Protein AF-A0A7S0F8I4-F1 (afdb_monomer_lite)

Foldseek 3Di:
DDDDDPPPPPDPVVVVVVVVVVLVVVLVVVCVVVLVVLLVVQCVLQVDNVLSVQLVVQLVVVLVVVVVVVVVCCVVPVPDPPPDRSSVVSVVSSVVSSVVSSVVSVVVVVVVVVPVD

Radius of gyration: 20.99 Å; chains: 1; bounding box: 69×37×50 Å

Secondary structure (DSSP, 8-state):
----------SHHHHHHHHHHHHHHHHHHHHHHHHHHHHHHHHHHH--HHHHHHHHHHHHHHHHHHHHHHHHHHHH-TT------HHHHHHHHHHHHHHHHHHHHHHHHHHHHHH--

InterPro domains:
  IPR004869 Membrane transport protein MMPL domain [PF03176] (4-116)

Structure (mmCIF, N/CA/C/O backbone):
data_AF-A0A7S0F8I4-F1
#
_entry.id   AF-A0A7S0F8I4-F1
#
loop_
_atom_site.group_PDB
_atom_site.id
_atom_site.type_symbol
_atom_site.label_atom_id
_atom_site.label_alt_id
_atom_site.label_comp_id
_atom_site.label_asym_id
_atom_site.label_entity_id
_atom_site.label_seq_id
_atom_site.pdbx_PDB_ins_code
_atom_site.Cartn_x
_atom_site.Cartn_y
_atom_site.Cartn_z
_atom_site.occupancy
_atom_site.B_iso_or_equiv
_atom_site.auth_seq_id
_atom_site.auth_comp_id
_atom_site.auth_asym_id
_atom_site.auth_atom_id
_atom_site.pdbx_PDB_model_num
ATOM 1 N N . SER A 1 1 ? 41.426 -27.739 -18.771 1.00 42.38 1 SER A N 1
ATOM 2 C CA . SER A 1 1 ? 40.579 -27.182 -17.701 1.00 42.38 1 SER A CA 1
ATOM 3 C C . SER A 1 1 ? 40.292 -25.728 -18.043 1.00 42.38 1 SER A C 1
ATOM 5 O O . SER A 1 1 ? 41.113 -24.869 -17.753 1.00 42.38 1 SER A O 1
ATOM 7 N N . ALA A 1 2 ? 39.232 -25.468 -18.812 1.00 44.50 2 ALA A N 1
ATOM 8 C CA . ALA A 1 2 ? 38.856 -24.119 -19.237 1.00 44.50 2 ALA A CA 1
ATOM 9 C C . ALA A 1 2 ? 37.831 -23.580 -18.232 1.00 44.50 2 ALA A C 1
ATOM 11 O O . ALA A 1 2 ? 36.770 -24.176 -18.063 1.00 44.50 2 ALA A O 1
ATOM 12 N N . GLY A 1 3 ? 38.198 -22.524 -17.502 1.00 47.69 3 GLY A N 1
ATOM 13 C CA . GLY A 1 3 ? 37.337 -21.894 -16.500 1.00 47.69 3 GLY A CA 1
ATOM 14 C C . GLY A 1 3 ? 36.076 -21.279 -17.120 1.00 47.69 3 GLY A C 1
ATOM 15 O O . GLY A 1 3 ? 36.042 -21.034 -18.328 1.00 47.69 3 GLY A O 1
ATOM 16 N N . PRO A 1 4 ? 35.030 -21.026 -16.317 1.00 52.75 4 PRO A N 1
ATOM 17 C CA . PRO A 1 4 ? 33.769 -20.514 -16.827 1.00 52.75 4 PRO A CA 1
ATOM 18 C C . PRO A 1 4 ? 33.977 -19.097 -17.375 1.00 52.75 4 PRO A C 1
ATOM 20 O O . PRO A 1 4 ? 34.397 -18.187 -16.658 1.00 52.75 4 PRO A O 1
ATOM 23 N N . LEU A 1 5 ? 33.694 -18.929 -18.667 1.00 48.50 5 LEU A N 1
ATOM 24 C CA . LEU A 1 5 ? 33.672 -17.648 -19.367 1.00 48.50 5 LEU A CA 1
ATOM 25 C C . LEU A 1 5 ? 32.686 -16.702 -18.665 1.00 48.50 5 LEU A C 1
ATOM 27 O O . LEU A 1 5 ? 31.470 -16.838 -18.787 1.00 48.50 5 LEU A O 1
ATOM 31 N N . ARG A 1 6 ? 33.221 -15.729 -17.921 1.00 49.31 6 ARG A N 1
ATOM 32 C CA . ARG A 1 6 ? 32.468 -14.583 -17.400 1.00 49.31 6 ARG A CA 1
ATOM 33 C C . ARG A 1 6 ? 32.174 -13.630 -18.556 1.00 49.31 6 ARG A C 1
ATOM 35 O O . ARG A 1 6 ? 32.940 -12.709 -18.822 1.00 49.31 6 ARG A O 1
ATOM 42 N N . VAL A 1 7 ? 31.075 -13.874 -19.261 1.00 52.19 7 VAL A N 1
ATOM 43 C CA . VAL A 1 7 ? 30.544 -12.937 -20.254 1.00 52.19 7 VAL A CA 1
ATOM 44 C C . VAL A 1 7 ? 29.935 -11.761 -19.492 1.00 52.19 7 VAL A C 1
ATOM 46 O O . VAL A 1 7 ? 28.838 -11.853 -18.950 1.00 52.19 7 VAL A O 1
ATOM 49 N N . SER A 1 8 ? 30.687 -10.665 -19.396 1.00 53.34 8 SER A N 1
ATOM 50 C CA . SER A 1 8 ? 30.173 -9.390 -18.898 1.00 53.34 8 SER A CA 1
ATOM 51 C C . SER A 1 8 ? 29.256 -8.797 -19.968 1.00 53.34 8 SER A C 1
ATOM 53 O O . SER A 1 8 ? 29.725 -8.228 -20.953 1.00 53.34 8 SER A O 1
ATOM 55 N N . LEU A 1 9 ? 27.944 -8.979 -19.812 1.00 56.62 9 LEU A N 1
ATOM 56 C CA . LEU A 1 9 ? 26.938 -8.260 -20.591 1.00 56.62 9 LEU A CA 1
ATOM 57 C C . LEU A 1 9 ? 26.983 -6.791 -20.148 1.00 56.62 9 LEU A C 1
ATOM 59 O O . LEU A 1 9 ? 26.440 -6.437 -19.106 1.00 56.62 9 LEU A O 1
ATOM 63 N N . GLY A 1 10 ? 27.683 -5.948 -20.909 1.00 59.62 10 GLY A N 1
ATOM 64 C CA . GLY A 1 10 ? 27.835 -4.504 -20.674 1.00 59.62 10 GLY A CA 1
ATOM 65 C C . GLY A 1 10 ? 27.044 -3.640 -21.661 1.00 59.62 10 GLY A C 1
ATOM 66 O O . GLY A 1 10 ? 27.535 -2.597 -22.081 1.00 59.62 10 GLY A O 1
ATOM 67 N N . GLY A 1 11 ? 25.873 -4.104 -22.106 1.00 68.38 11 GLY A N 1
ATOM 68 C CA . GLY A 1 11 ? 24.999 -3.361 -23.014 1.00 68.38 11 GLY A CA 1
ATOM 69 C C . GLY A 1 11 ? 24.028 -2.433 -22.264 1.00 68.38 11 GLY A C 1
ATOM 70 O O . GLY A 1 11 ? 23.764 -2.649 -21.083 1.00 68.38 11 GLY A O 1
ATOM 71 N N . PRO A 1 12 ? 23.431 -1.430 -22.933 1.00 64.69 12 PRO A N 1
ATOM 72 C CA . PRO A 1 12 ? 22.421 -0.554 -22.326 1.00 64.69 12 PRO A CA 1
ATOM 73 C C . PRO A 1 12 ? 21.263 -1.331 -21.682 1.00 64.69 12 PRO A C 1
ATOM 75 O O . PRO A 1 12 ? 20.772 -0.954 -20.623 1.00 64.69 12 PRO A O 1
ATOM 78 N N . GLU A 1 13 ? 20.878 -2.460 -22.281 1.00 67.75 13 GLU A N 1
ATOM 79 C CA . GLU A 1 13 ? 19.821 -3.330 -21.761 1.00 67.75 13 GLU A CA 1
ATOM 80 C C . GLU A 1 13 ? 20.232 -4.111 -20.505 1.00 67.75 13 GLU A C 1
ATOM 82 O O . GLU A 1 13 ? 19.409 -4.310 -19.616 1.00 67.75 13 GLU A O 1
ATOM 87 N N . SER A 1 14 ? 21.501 -4.517 -20.376 1.00 68.25 14 SER A N 1
ATOM 88 C CA . SER A 1 14 ? 21.971 -5.212 -19.171 1.00 68.25 14 SER A CA 1
ATOM 89 C C . SER A 1 14 ? 22.184 -4.258 -18.000 1.00 68.25 14 SER A C 1
ATOM 91 O O . SER A 1 14 ? 21.977 -4.649 -16.853 1.00 68.25 14 SER A O 1
ATOM 93 N N . VAL A 1 15 ? 22.530 -2.997 -18.278 1.00 71.00 15 VAL A N 1
ATOM 94 C CA . VAL A 1 15 ? 22.547 -1.928 -17.272 1.00 71.00 15 VAL A CA 1
ATOM 95 C C . VAL A 1 15 ? 21.123 -1.603 -16.818 1.00 71.00 15 VAL A C 1
ATOM 97 O O . VAL A 1 15 ? 20.884 -1.545 -15.618 1.00 71.00 15 VAL A O 1
ATOM 100 N N . ALA A 1 16 ? 20.165 -1.476 -17.744 1.00 70.06 16 ALA A N 1
ATOM 101 C CA . ALA A 1 16 ? 18.761 -1.244 -17.401 1.00 70.06 16 ALA A CA 1
ATOM 102 C C . ALA A 1 16 ? 18.167 -2.393 -16.566 1.00 70.06 16 ALA A C 1
ATOM 104 O O . ALA A 1 16 ? 17.538 -2.140 -15.542 1.00 70.06 16 ALA A O 1
ATOM 105 N N . GLY A 1 17 ? 18.427 -3.650 -16.946 1.00 70.56 17 GLY A N 1
ATOM 106 C CA . GLY A 1 17 ? 18.006 -4.818 -16.167 1.00 70.56 17 GLY A CA 1
ATOM 107 C C . GLY A 1 17 ? 18.623 -4.847 -14.765 1.00 70.56 17 GLY A C 1
ATOM 108 O O . GLY A 1 17 ? 17.910 -5.031 -13.782 1.00 70.56 17 GLY A O 1
ATOM 109 N N . ALA A 1 18 ? 19.927 -4.574 -14.650 1.00 74.44 18 ALA A N 1
ATOM 110 C CA . ALA A 1 18 ? 20.603 -4.499 -13.354 1.00 74.44 18 ALA A CA 1
ATOM 111 C C . ALA A 1 18 ? 20.076 -3.354 -12.467 1.00 74.44 18 ALA A C 1
ATOM 113 O O . ALA A 1 18 ? 20.002 -3.512 -11.248 1.00 74.44 18 ALA A O 1
ATOM 114 N N . SER A 1 19 ? 19.695 -2.217 -13.060 1.00 73.38 19 SER A N 1
ATOM 115 C CA . SER A 1 19 ? 19.052 -1.108 -12.349 1.00 73.38 19 SER A CA 1
ATOM 116 C C . SER A 1 19 ? 17.669 -1.494 -11.823 1.00 73.38 19 SER A C 1
ATOM 118 O O . SER A 1 19 ? 17.399 -1.263 -10.646 1.00 73.38 19 SER A O 1
ATOM 120 N N . MET A 1 20 ? 16.834 -2.146 -12.639 1.00 73.38 20 MET A N 1
ATOM 121 C CA . MET A 1 20 ? 15.515 -2.620 -12.200 1.00 73.38 20 MET A CA 1
ATOM 122 C C . MET A 1 20 ? 15.623 -3.640 -11.058 1.00 73.38 20 MET A C 1
ATOM 124 O O . MET A 1 20 ? 14.902 -3.536 -10.067 1.00 73.38 20 MET A O 1
ATOM 128 N N . ASP A 1 21 ? 16.565 -4.585 -11.142 1.00 77.31 21 ASP A N 1
ATOM 129 C CA . ASP A 1 21 ? 16.803 -5.563 -10.072 1.00 77.31 21 ASP A CA 1
ATOM 130 C C . ASP A 1 21 ? 17.277 -4.898 -8.768 1.00 77.31 21 ASP A C 1
ATOM 132 O O . ASP A 1 21 ? 16.903 -5.317 -7.666 1.00 77.31 21 ASP A O 1
ATOM 136 N N . ALA A 1 22 ? 18.104 -3.853 -8.869 1.00 78.75 22 ALA A N 1
ATOM 137 C CA . ALA A 1 22 ? 18.573 -3.098 -7.713 1.00 78.75 22 ALA A CA 1
ATOM 138 C C . ALA A 1 22 ? 17.439 -2.307 -7.040 1.00 78.75 22 ALA A C 1
ATOM 140 O O . ALA A 1 22 ? 17.333 -2.332 -5.808 1.00 78.75 22 ALA A O 1
ATOM 141 N N . GLU A 1 23 ? 16.578 -1.656 -7.826 1.00 75.75 23 GLU A N 1
ATOM 142 C CA . GLU A 1 23 ? 15.396 -0.943 -7.328 1.00 75.75 23 GLU A CA 1
ATOM 143 C C . GLU A 1 23 ? 14.422 -1.900 -6.643 1.00 75.75 23 GLU A C 1
ATOM 145 O O . GLU A 1 23 ? 14.065 -1.689 -5.483 1.00 75.75 23 GLU A O 1
ATOM 150 N N . LEU A 1 24 ? 14.092 -3.021 -7.288 1.00 76.19 24 LEU A N 1
ATOM 151 C CA . LEU A 1 24 ? 13.171 -4.020 -6.745 1.00 76.19 24 LEU A CA 1
ATOM 152 C C . LEU A 1 24 ? 13.704 -4.615 -5.433 1.00 76.19 24 LEU A C 1
ATOM 154 O O . LEU A 1 24 ? 12.961 -4.794 -4.466 1.00 76.19 24 LEU A O 1
ATOM 158 N N . LYS A 1 25 ? 15.018 -4.849 -5.337 1.00 78.81 25 LYS A N 1
ATOM 159 C CA . LYS A 1 25 ? 15.665 -5.301 -4.097 1.00 78.81 25 LYS A CA 1
ATOM 160 C C . LYS A 1 25 ? 15.612 -4.251 -2.984 1.00 78.81 25 LYS A C 1
ATOM 162 O O . LYS A 1 25 ? 15.458 -4.617 -1.815 1.00 78.81 25 LYS A O 1
ATOM 167 N N . SER A 1 26 ? 15.755 -2.970 -3.319 1.00 78.94 26 SER A N 1
ATOM 168 C CA . SER A 1 26 ? 15.619 -1.869 -2.360 1.00 78.94 26 SER A CA 1
ATOM 169 C C . SER A 1 26 ? 14.175 -1.745 -1.865 1.00 78.94 26 SER A C 1
ATOM 171 O O . SER A 1 26 ? 13.932 -1.758 -0.655 1.00 78.94 26 SER A O 1
ATOM 173 N N . MET A 1 27 ? 13.215 -1.762 -2.794 1.00 75.88 27 MET A N 1
ATOM 174 C CA . MET A 1 27 ? 11.779 -1.750 -2.522 1.00 75.88 27 MET A CA 1
ATOM 175 C C . MET A 1 27 ? 11.381 -2.898 -1.595 1.00 75.88 27 MET A C 1
ATOM 177 O O . MET A 1 27 ? 10.764 -2.672 -0.557 1.00 75.88 27 MET A O 1
ATOM 181 N N . MET A 1 28 ? 11.806 -4.124 -1.910 1.00 77.81 28 MET A N 1
ATOM 182 C CA . MET A 1 28 ? 11.518 -5.302 -1.091 1.00 77.81 28 MET A CA 1
ATOM 183 C C . MET A 1 28 ? 12.087 -5.173 0.321 1.00 77.81 28 MET A C 1
ATOM 185 O O . MET A 1 28 ? 11.398 -5.499 1.282 1.00 77.81 28 MET A O 1
ATOM 189 N N . ARG A 1 29 ? 13.316 -4.660 0.479 1.00 81.12 29 ARG A N 1
ATOM 190 C CA . ARG A 1 29 ? 13.902 -4.424 1.810 1.00 81.12 29 ARG A CA 1
ATOM 191 C C . ARG A 1 29 ? 13.076 -3.446 2.629 1.00 81.12 29 ARG A C 1
ATOM 193 O O . ARG A 1 29 ? 12.906 -3.653 3.827 1.00 81.12 29 ARG A O 1
ATOM 200 N N . HIS A 1 30 ? 12.598 -2.380 2.001 1.00 79.81 30 HIS A N 1
ATOM 201 C CA . HIS A 1 30 ? 11.810 -1.376 2.695 1.00 79.81 30 HIS A CA 1
ATOM 202 C C . HIS A 1 30 ? 10.404 -1.878 3.027 1.00 79.81 30 HIS A C 1
ATOM 204 O O . HIS A 1 30 ? 9.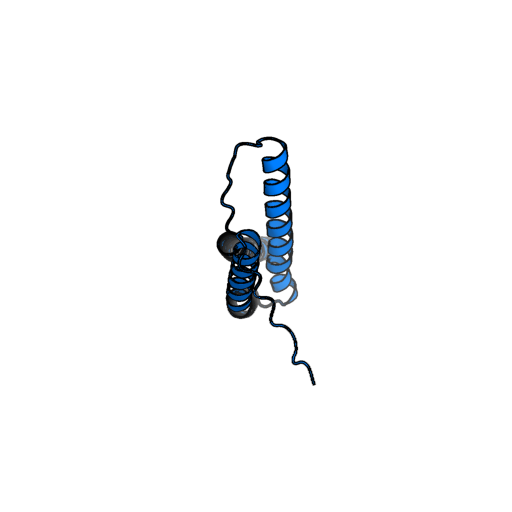963 -1.732 4.166 1.00 79.81 30 HIS A O 1
ATOM 210 N N . ALA A 1 31 ? 9.742 -2.554 2.088 1.00 78.38 31 ALA A N 1
ATOM 211 C CA . ALA A 1 31 ? 8.450 -3.193 2.313 1.00 78.38 31 ALA A CA 1
ATOM 212 C C . ALA A 1 31 ? 8.524 -4.226 3.449 1.00 78.38 31 ALA A C 1
ATOM 214 O O . ALA A 1 31 ? 7.642 -4.268 4.304 1.00 78.38 31 ALA A O 1
ATOM 215 N N . TYR A 1 32 ? 9.615 -4.995 3.526 1.00 81.19 32 TYR A N 1
ATOM 216 C CA . TYR A 1 32 ? 9.816 -6.000 4.572 1.00 81.19 32 TYR A CA 1
ATOM 217 C C . TYR A 1 32 ? 9.861 -5.408 5.988 1.00 81.19 32 TYR A C 1
ATOM 219 O O . TYR A 1 32 ? 9.546 -6.101 6.949 1.00 81.19 32 TYR A O 1
ATOM 227 N N . ILE A 1 33 ? 10.238 -4.134 6.131 1.00 85.50 33 ILE A N 1
ATOM 228 C CA . ILE A 1 33 ? 10.252 -3.425 7.418 1.00 85.50 33 ILE A CA 1
ATOM 229 C C . ILE A 1 33 ? 8.939 -2.659 7.622 1.00 85.50 33 ILE A C 1
ATOM 231 O O . ILE A 1 33 ? 8.350 -2.713 8.700 1.00 85.50 33 IL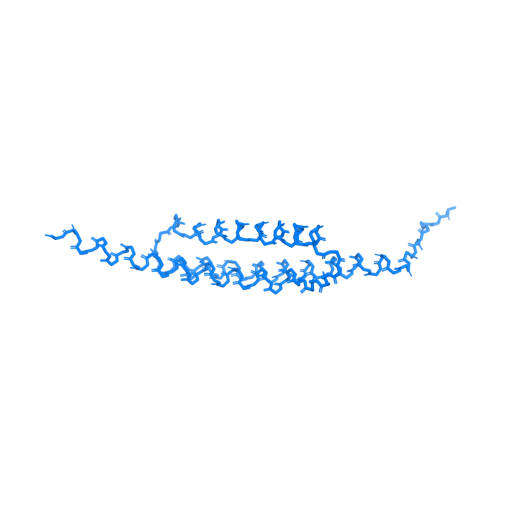E A O 1
ATOM 235 N N . ALA A 1 34 ? 8.454 -1.966 6.591 1.00 81.00 34 ALA A N 1
ATOM 236 C CA . ALA A 1 34 ? 7.278 -1.106 6.676 1.00 81.00 34 ALA A CA 1
ATOM 237 C C . ALA A 1 34 ? 5.979 -1.892 6.904 1.00 81.00 34 ALA A C 1
ATOM 239 O O . ALA A 1 34 ? 5.162 -1.495 7.737 1.00 81.00 34 ALA A O 1
ATOM 240 N N . VAL A 1 35 ? 5.793 -3.020 6.210 1.00 82.38 35 VAL A N 1
ATOM 241 C CA . VAL A 1 35 ? 4.580 -3.850 6.301 1.00 82.38 35 VAL A CA 1
ATOM 242 C C . VAL A 1 35 ? 4.353 -4.411 7.713 1.00 82.38 35 VAL A C 1
ATOM 244 O O . VAL A 1 35 ? 3.261 -4.220 8.244 1.00 82.38 35 VAL A O 1
ATOM 247 N N . PRO A 1 36 ? 5.323 -5.058 8.392 1.00 85.06 36 PRO A N 1
ATOM 248 C CA . PRO A 1 36 ? 5.076 -5.565 9.741 1.00 85.06 36 PRO A CA 1
ATOM 249 C C . PRO A 1 36 ? 4.832 -4.447 10.757 1.00 85.06 36 PRO A C 1
ATOM 251 O O . PRO A 1 36 ? 3.982 -4.608 11.629 1.00 85.06 36 PRO A O 1
ATOM 254 N N . VAL A 1 37 ? 5.516 -3.303 10.631 1.00 87.00 37 VAL A N 1
ATOM 255 C CA . VAL A 1 37 ? 5.289 -2.147 11.513 1.00 87.00 37 VAL A CA 1
ATOM 256 C C . VAL A 1 37 ? 3.869 -1.608 11.343 1.00 87.00 37 VAL A C 1
ATOM 258 O O . VAL A 1 37 ? 3.168 -1.406 12.333 1.00 87.00 37 VAL A O 1
ATOM 261 N N . SER A 1 38 ? 3.407 -1.437 10.104 1.00 81.56 38 SER A N 1
ATOM 262 C CA . SER A 1 38 ? 2.043 -0.970 9.829 1.00 81.56 38 SER A CA 1
ATOM 263 C C . SER A 1 38 ? 0.978 -1.991 10.252 1.00 81.56 38 SER A C 1
ATOM 265 O O . SER A 1 38 ? -0.012 -1.601 10.870 1.00 81.56 38 SER A O 1
ATOM 267 N N . CYS A 1 39 ? 1.204 -3.294 10.052 1.00 81.75 39 CYS A N 1
ATOM 268 C CA . CYS A 1 39 ? 0.335 -4.349 10.589 1.00 81.75 39 CYS A CA 1
ATOM 269 C C . CYS A 1 39 ? 0.229 -4.305 12.121 1.00 81.75 39 CYS A C 1
ATOM 271 O O . CYS A 1 39 ? -0.864 -4.457 12.667 1.00 81.75 39 CYS A 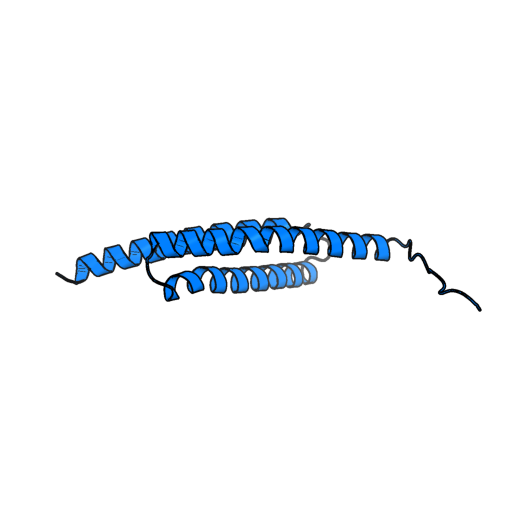O 1
ATOM 273 N N . LEU A 1 40 ? 1.346 -4.081 12.819 1.00 85.88 40 LEU A N 1
ATOM 274 C CA . LEU A 1 40 ? 1.382 -4.005 14.279 1.00 85.88 40 LEU A CA 1
ATOM 275 C C . LEU A 1 40 ? 0.634 -2.762 14.784 1.00 85.88 40 LEU A C 1
ATOM 277 O O . LEU A 1 40 ? -0.166 -2.869 15.712 1.00 85.88 40 LEU A O 1
ATOM 281 N N . LEU A 1 41 ? 0.807 -1.610 14.128 1.00 82.94 41 LEU A N 1
ATOM 282 C CA . LEU A 1 41 ? 0.053 -0.388 14.433 1.00 82.94 41 LEU A CA 1
ATOM 283 C C . LEU A 1 41 ? -1.455 -0.576 14.224 1.00 82.94 41 LEU A C 1
ATOM 285 O O . LEU A 1 41 ? -2.243 -0.245 15.108 1.00 82.94 41 LEU A O 1
ATOM 289 N N . LEU A 1 42 ? -1.866 -1.161 13.097 1.00 80.75 42 LEU A N 1
ATOM 290 C CA . LEU A 1 42 ? -3.273 -1.468 12.819 1.00 80.75 42 LEU A CA 1
ATOM 291 C C . LEU A 1 42 ? -3.866 -2.416 13.860 1.00 80.75 42 LEU A C 1
ATOM 293 O O . LEU A 1 42 ? -5.002 -2.232 14.301 1.00 80.75 42 LEU A O 1
ATOM 297 N N . TRP A 1 43 ? -3.098 -3.424 14.268 1.00 82.81 43 TRP A N 1
ATOM 298 C CA . TRP A 1 43 ? -3.533 -4.352 15.299 1.00 82.81 43 TRP A CA 1
ATOM 299 C C . TRP A 1 43 ? -3.714 -3.658 16.653 1.00 82.81 43 TRP A C 1
ATOM 301 O O . TRP A 1 43 ? -4.742 -3.869 17.292 1.00 82.81 43 TRP A O 1
ATOM 311 N N . LEU A 1 44 ? -2.790 -2.778 17.054 1.00 84.00 44 LEU A N 1
ATOM 312 C CA . LEU A 1 44 ? -2.901 -2.003 18.295 1.00 84.00 44 LEU A CA 1
ATOM 313 C C . LEU A 1 44 ? -4.098 -1.043 18.291 1.00 84.00 44 LEU A C 1
ATOM 315 O O . LEU A 1 44 ? -4.795 -0.942 19.296 1.00 84.00 44 LEU A O 1
ATOM 319 N N . PHE A 1 45 ? -4.360 -0.357 17.175 1.00 78.50 45 PHE A N 1
ATOM 320 C CA . PHE A 1 45 ? -5.462 0.608 17.084 1.00 78.50 45 PHE A CA 1
ATOM 321 C C . PHE A 1 45 ? -6.838 -0.052 17.042 1.00 78.50 45 PHE A C 1
ATOM 323 O O . PHE A 1 45 ? -7.802 0.466 17.601 1.00 78.50 45 PHE A O 1
ATOM 330 N N . VAL A 1 46 ? -6.950 -1.170 16.329 1.00 74.12 46 VAL A N 1
ATOM 331 C CA . VAL A 1 46 ? -8.252 -1.723 15.950 1.00 74.12 46 VAL A CA 1
ATOM 332 C C . VAL A 1 46 ? -8.572 -3.025 16.706 1.00 74.12 46 VAL A C 1
ATOM 334 O O . VAL A 1 46 ? -9.727 -3.459 16.738 1.00 74.12 46 VAL A O 1
ATOM 337 N N . GLY A 1 47 ? -7.571 -3.654 17.330 1.00 76.50 47 GLY A N 1
ATOM 338 C CA . GLY A 1 47 ? -7.706 -4.788 18.252 1.00 76.50 47 GLY A CA 1
ATOM 339 C C . GLY A 1 47 ? -8.102 -6.126 17.620 1.00 76.50 47 GLY A C 1
ATOM 340 O O . GLY A 1 47 ? -8.153 -7.137 18.316 1.00 76.50 47 GLY A O 1
ATOM 341 N N . ASN A 1 48 ? -8.383 -6.173 16.313 1.00 79.44 48 ASN A N 1
ATOM 342 C CA . ASN A 1 48 ? -8.876 -7.371 15.630 1.00 79.44 48 ASN A CA 1
ATOM 343 C C . ASN A 1 48 ? -8.048 -7.697 14.380 1.00 79.44 48 ASN A C 1
ATOM 345 O O . ASN A 1 48 ? -7.901 -6.865 13.484 1.00 79.44 48 ASN A O 1
ATOM 349 N N . ILE A 1 49 ? -7.566 -8.940 14.300 1.00 76.50 49 ILE A N 1
ATOM 350 C CA . ILE A 1 49 ? -6.672 -9.418 13.240 1.00 76.50 49 ILE A CA 1
ATOM 351 C C . ILE A 1 49 ? -7.325 -9.433 11.853 1.00 76.50 49 ILE A C 1
ATOM 353 O O . ILE A 1 49 ? -6.661 -9.135 10.866 1.00 76.50 49 ILE A O 1
ATOM 357 N N . PHE A 1 50 ? -8.639 -9.670 11.759 1.00 77.88 50 PHE A N 1
ATOM 358 C CA . PHE A 1 50 ? -9.353 -9.624 10.475 1.00 77.88 50 PHE A CA 1
ATOM 359 C C . PHE A 1 50 ? -9.307 -8.234 9.834 1.00 77.88 50 PHE A C 1
ATOM 361 O O . PHE A 1 50 ? -9.308 -8.104 8.613 1.00 77.88 50 PHE A O 1
ATOM 368 N N . ARG A 1 51 ? -9.219 -7.185 10.655 1.00 78.56 51 ARG A N 1
ATOM 369 C CA . ARG A 1 51 ? -9.206 -5.799 10.183 1.00 78.56 51 ARG A CA 1
ATOM 370 C C . ARG A 1 51 ? -7.841 -5.392 9.626 1.00 78.56 51 ARG A C 1
ATOM 372 O O . ARG A 1 51 ? -7.796 -4.543 8.738 1.00 78.56 51 ARG A O 1
ATOM 379 N N . VAL A 1 52 ? -6.769 -6.065 10.057 1.00 78.81 52 VAL A N 1
ATOM 380 C CA . VAL A 1 52 ? -5.391 -5.877 9.565 1.00 78.81 52 VAL A CA 1
ATOM 381 C C . VAL A 1 52 ? -5.235 -6.343 8.111 1.00 78.81 52 VAL A C 1
ATOM 383 O O . VAL A 1 52 ? -4.430 -5.781 7.376 1.00 78.81 52 VAL A O 1
ATOM 386 N N . PHE A 1 53 ? -6.044 -7.303 7.648 1.00 83.88 53 PHE A N 1
ATOM 387 C CA . PHE A 1 53 ? -6.000 -7.762 6.252 1.00 83.88 53 PHE A CA 1
ATOM 388 C C . PHE A 1 53 ? -6.571 -6.749 5.254 1.00 83.88 53 PHE A C 1
ATOM 390 O O . PHE A 1 53 ? -6.126 -6.706 4.110 1.00 83.88 53 PHE A O 1
ATOM 397 N N . THR A 1 54 ? -7.524 -5.915 5.676 1.00 86.06 54 THR A N 1
ATOM 398 C CA . THR A 1 54 ? -8.188 -4.918 4.815 1.00 86.06 54 THR A CA 1
ATOM 399 C C . THR A 1 54 ? -7.201 -4.024 4.044 1.00 86.06 54 THR A C 1
ATOM 401 O O . THR A 1 54 ? -7.266 -4.011 2.816 1.00 86.06 54 THR A O 1
ATOM 404 N N . PRO A 1 55 ? -6.257 -3.317 4.701 1.00 85.50 55 PRO A N 1
ATOM 405 C CA . PRO A 1 55 ? -5.301 -2.465 3.994 1.00 85.50 55 PRO A CA 1
ATOM 406 C C . PRO A 1 55 ? -4.336 -3.253 3.107 1.00 85.50 55 PRO A C 1
ATOM 408 O O . PRO A 1 55 ? -3.960 -2.758 2.051 1.00 85.50 55 PRO A O 1
ATOM 411 N N . VAL A 1 56 ? -3.975 -4.487 3.479 1.00 84.00 56 VAL A N 1
ATOM 412 C CA . VAL A 1 56 ? -3.092 -5.340 2.663 1.00 84.00 56 VAL A CA 1
ATOM 413 C C . VAL A 1 56 ? -3.773 -5.724 1.348 1.00 84.00 56 VAL A C 1
ATOM 415 O O . VAL A 1 56 ? -3.166 -5.623 0.284 1.00 84.00 56 VAL A O 1
ATOM 418 N N . VAL A 1 57 ? -5.048 -6.119 1.402 1.00 88.31 57 VAL A N 1
ATOM 419 C CA . VAL A 1 57 ? -5.833 -6.447 0.202 1.00 88.31 57 VAL A CA 1
ATOM 420 C C . VAL A 1 57 ? -6.032 -5.209 -0.675 1.00 88.31 57 VAL A C 1
ATOM 422 O O . VAL A 1 57 ? -5.837 -5.290 -1.888 1.00 88.31 57 VAL A O 1
ATOM 425 N N . CYS A 1 58 ? -6.360 -4.058 -0.076 1.00 89.75 58 CYS A N 1
ATOM 426 C CA . CYS A 1 58 ? -6.492 -2.797 -0.810 1.00 89.75 58 CYS A CA 1
ATOM 427 C C . CYS A 1 58 ? -5.185 -2.384 -1.493 1.00 89.75 58 CYS A C 1
ATOM 429 O O . CYS A 1 58 ? -5.220 -1.992 -2.653 1.00 89.75 58 CYS A O 1
ATOM 431 N N . MET A 1 59 ? -4.042 -2.530 -0.820 1.00 87.94 59 MET A N 1
ATOM 432 C CA . MET A 1 59 ? -2.733 -2.200 -1.385 1.00 87.94 59 MET A CA 1
ATOM 433 C C . MET A 1 59 ? -2.416 -3.070 -2.605 1.00 87.94 59 MET A C 1
ATOM 435 O O . MET A 1 59 ? -2.016 -2.549 -3.641 1.00 87.94 59 MET A O 1
ATOM 439 N N . ILE A 1 60 ? -2.633 -4.388 -2.519 1.00 88.25 60 ILE A N 1
ATOM 440 C CA . ILE A 1 60 ? -2.404 -5.299 -3.653 1.00 88.25 60 ILE A CA 1
ATOM 441 C C . ILE A 1 60 ? -3.303 -4.909 -4.835 1.00 88.25 60 ILE A C 1
ATOM 443 O O . ILE A 1 60 ? -2.835 -4.832 -5.971 1.00 88.25 60 ILE A O 1
ATOM 447 N N . ALA A 1 61 ? -4.583 -4.634 -4.574 1.00 90.62 61 ALA A N 1
ATOM 448 C CA . ALA A 1 61 ? -5.525 -4.223 -5.610 1.00 90.62 61 ALA A CA 1
ATOM 449 C C . ALA A 1 61 ? -5.145 -2.871 -6.243 1.00 90.62 61 ALA A C 1
ATOM 451 O O . ALA A 1 61 ? -5.192 -2.742 -7.469 1.00 90.62 61 ALA A O 1
ATOM 452 N N . ALA A 1 62 ? -4.738 -1.888 -5.434 1.00 89.56 62 ALA A N 1
ATOM 453 C CA . ALA A 1 62 ? -4.290 -0.574 -5.887 1.00 89.56 62 ALA A CA 1
ATOM 454 C C . ALA A 1 62 ? -3.042 -0.689 -6.769 1.00 89.56 62 ALA A C 1
ATOM 456 O O . ALA A 1 62 ? -3.056 -0.211 -7.902 1.00 89.56 62 ALA A O 1
ATOM 457 N N . TYR A 1 63 ? -2.033 -1.433 -6.313 1.00 86.88 63 TYR A N 1
ATOM 458 C CA . TYR A 1 63 ? -0.786 -1.631 -7.045 1.00 86.88 63 TYR A CA 1
ATOM 459 C C . TYR A 1 63 ? -1.014 -2.297 -8.411 1.00 86.88 63 TYR A C 1
ATOM 461 O O . TYR A 1 63 ? -0.561 -1.795 -9.441 1.00 86.88 63 TYR A O 1
ATOM 469 N N . VAL A 1 64 ? -1.783 -3.394 -8.456 1.00 89.31 64 VAL A N 1
ATOM 470 C CA . VAL A 1 64 ? -2.105 -4.086 -9.720 1.00 89.31 64 VAL A CA 1
ATOM 471 C C . VAL A 1 64 ? -2.876 -3.166 -10.671 1.00 89.31 64 VAL A C 1
ATOM 473 O O . VAL A 1 64 ? -2.597 -3.129 -11.872 1.00 89.31 64 VAL A O 1
ATOM 476 N N . THR A 1 65 ? -3.824 -2.392 -10.140 1.00 90.38 65 THR A N 1
ATOM 477 C CA . THR A 1 65 ? -4.615 -1.444 -10.935 1.00 90.38 65 THR A CA 1
ATOM 478 C C . THR A 1 65 ? -3.754 -0.293 -11.459 1.00 90.38 65 THR A C 1
ATOM 480 O O . THR A 1 65 ? -3.912 0.111 -12.614 1.00 90.38 65 THR A O 1
ATOM 483 N N . GLY A 1 66 ? -2.804 0.204 -10.664 1.00 87.19 66 GLY A N 1
ATOM 484 C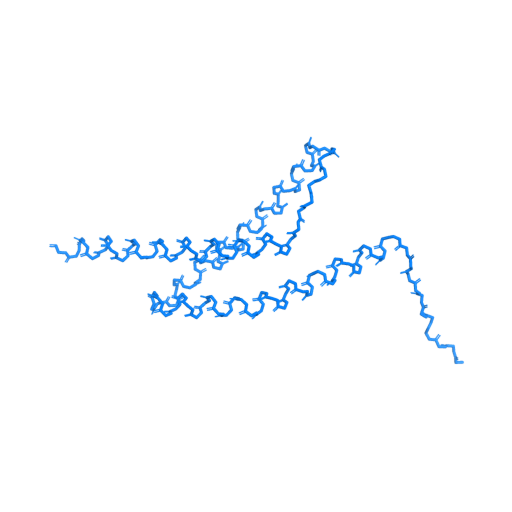 CA . GLY A 1 66 ? -1.836 1.224 -11.065 1.00 87.19 66 GLY A CA 1
ATOM 485 C C . GLY A 1 66 ? -0.987 0.764 -12.247 1.00 87.19 66 GLY A C 1
ATOM 486 O O . GLY A 1 66 ? -0.955 1.432 -13.284 1.00 87.19 66 GLY A O 1
ATOM 487 N N . GLN A 1 67 ? -0.415 -0.438 -12.153 1.00 85.25 67 GLN A N 1
ATOM 488 C CA . GLN A 1 67 ? 0.374 -1.035 -13.234 1.00 85.25 67 GLN A CA 1
ATOM 489 C C . GLN A 1 67 ? -0.442 -1.246 -14.513 1.00 85.25 67 GLN A C 1
ATOM 491 O O . GLN A 1 67 ? -0.007 -0.891 -15.614 1.00 85.25 67 GLN A O 1
ATOM 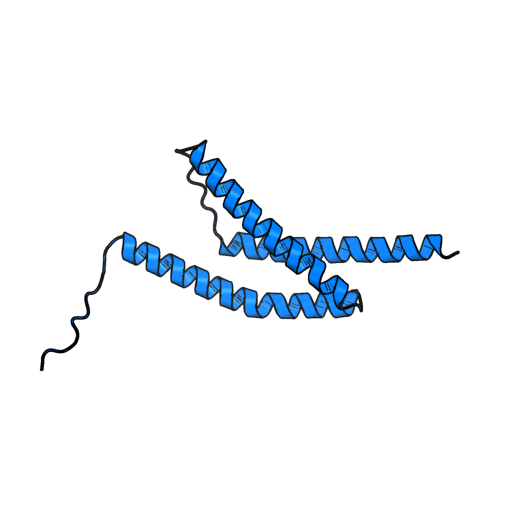496 N N . ALA A 1 68 ? -1.665 -1.769 -14.381 1.00 87.38 68 ALA A N 1
ATOM 497 C CA . ALA A 1 68 ? -2.570 -1.935 -15.513 1.00 87.38 68 ALA A CA 1
ATOM 498 C C . ALA A 1 68 ? -2.891 -0.586 -16.179 1.00 87.38 68 ALA A C 1
ATOM 500 O O . ALA A 1 68 ? -2.872 -0.477 -17.406 1.00 87.38 68 ALA A O 1
ATOM 501 N N . THR A 1 69 ? -3.115 0.459 -15.381 1.00 88.25 69 THR A N 1
ATOM 502 C CA . THR A 1 69 ? -3.409 1.812 -15.870 1.00 88.25 69 THR A CA 1
ATOM 503 C C . THR A 1 69 ? -2.229 2.397 -16.642 1.00 88.25 69 THR A C 1
ATOM 505 O O . THR A 1 69 ? -2.425 2.954 -17.724 1.00 88.25 69 THR A O 1
ATOM 508 N N . VAL A 1 70 ? -0.997 2.230 -16.153 1.00 85.75 70 VAL A N 1
ATOM 509 C CA . VAL A 1 70 ? 0.216 2.666 -16.867 1.00 85.75 70 VAL A CA 1
ATOM 510 C C . VAL A 1 70 ? 0.361 1.917 -18.194 1.00 85.75 70 VAL A C 1
ATOM 512 O O . VAL A 1 70 ? 0.621 2.539 -19.228 1.00 85.75 70 VAL A O 1
ATOM 515 N N . GLY A 1 71 ? 0.137 0.599 -18.199 1.00 84.38 71 GLY A N 1
ATOM 516 C CA . GLY A 1 71 ? 0.185 -0.223 -19.411 1.00 84.38 71 GLY A CA 1
ATOM 517 C C . GLY A 1 71 ? -0.843 0.204 -20.463 1.00 84.38 71 GLY A C 1
ATOM 518 O O . GLY A 1 71 ? -0.513 0.359 -21.642 1.00 84.38 71 GLY A O 1
ATOM 519 N N . VAL A 1 72 ? -2.079 0.467 -20.033 1.00 87.62 72 VAL A N 1
ATOM 520 C CA . VAL A 1 72 ? -3.148 0.992 -20.894 1.00 87.62 72 VAL A CA 1
ATOM 521 C C . VAL A 1 72 ? -2.787 2.385 -21.415 1.00 87.62 72 VAL A C 1
ATOM 523 O O . VAL A 1 72 ? -2.870 2.635 -22.617 1.00 87.62 72 VAL A O 1
ATOM 526 N N . THR A 1 73 ? -2.310 3.275 -20.546 1.00 86.31 73 THR A N 1
ATOM 527 C CA . THR A 1 73 ? -1.944 4.652 -20.910 1.00 86.31 73 THR A CA 1
ATOM 528 C C . THR A 1 73 ? -0.834 4.678 -21.958 1.00 86.31 73 THR A C 1
ATOM 530 O O . THR A 1 73 ? -0.954 5.394 -22.949 1.00 86.31 73 THR A O 1
ATOM 533 N N . LYS A 1 74 ? 0.201 3.836 -21.823 1.00 82.25 74 LYS A N 1
ATOM 534 C CA . LYS A 1 74 ? 1.270 3.701 -22.832 1.00 82.25 74 LYS A CA 1
ATOM 535 C C . LYS A 1 74 ? 0.743 3.232 -24.191 1.00 82.25 74 LYS A C 1
ATOM 537 O O . LYS A 1 74 ? 1.280 3.616 -25.230 1.00 82.25 74 LYS A O 1
ATOM 542 N N . ARG A 1 75 ? -0.322 2.424 -24.208 1.00 81.44 75 ARG A N 1
ATOM 543 C CA . ARG A 1 75 ? -0.940 1.933 -25.447 1.00 81.44 75 ARG A CA 1
ATOM 544 C C . ARG A 1 75 ? -1.700 3.028 -26.197 1.00 81.44 75 ARG A C 1
ATOM 546 O O . ARG A 1 75 ? -1.648 3.049 -27.426 1.00 81.44 75 ARG A O 1
ATOM 553 N N . PHE A 1 76 ? -2.375 3.924 -25.477 1.00 85.12 76 PHE A N 1
ATOM 554 C CA . PHE A 1 76 ? -3.129 5.035 -26.068 1.00 85.12 76 PHE A CA 1
ATOM 555 C C . PHE A 1 76 ? -2.260 6.274 -26.343 1.00 85.12 76 PHE A C 1
ATOM 557 O O . PHE A 1 76 ? -2.447 6.936 -27.361 1.00 85.12 76 PHE A O 1
ATOM 564 N N . CYS A 1 77 ? -1.259 6.543 -25.504 1.00 82.19 77 CYS A N 1
ATOM 565 C CA . CYS A 1 77 ? -0.382 7.710 -25.590 1.00 82.19 77 CYS A CA 1
ATOM 566 C C . CYS A 1 77 ? 1.083 7.285 -25.777 1.00 82.19 77 CYS A C 1
ATOM 568 O O . CYS A 1 77 ? 1.886 7.340 -24.848 1.00 82.19 77 CYS A O 1
ATOM 570 N N . LYS A 1 78 ? 1.452 6.895 -27.006 1.00 71.38 78 LYS A N 1
ATOM 571 C CA . LYS A 1 78 ? 2.792 6.366 -27.349 1.00 71.38 78 LYS A CA 1
ATOM 572 C C . LYS A 1 78 ? 3.965 7.331 -27.105 1.00 71.38 78 LYS A C 1
ATOM 574 O O . LYS A 1 78 ? 5.107 6.889 -27.092 1.00 71.38 78 LYS A O 1
ATOM 579 N N . GLY A 1 79 ? 3.699 8.630 -26.949 1.00 70.31 79 GLY A N 1
ATOM 580 C CA . GLY A 1 79 ? 4.713 9.656 -26.675 1.00 70.31 79 GLY A CA 1
ATOM 581 C C . GLY A 1 79 ? 4.831 10.057 -25.203 1.00 70.31 79 GLY A C 1
ATOM 582 O O . GLY A 1 79 ? 5.667 10.892 -24.871 1.00 70.31 79 GLY A O 1
ATOM 583 N N . LEU A 1 80 ? 3.993 9.506 -24.319 1.00 69.88 80 LEU A N 1
ATOM 584 C CA . LEU A 1 80 ? 3.990 9.886 -22.912 1.00 69.88 80 LEU A CA 1
ATOM 585 C C . LEU A 1 80 ? 5.030 9.057 -22.154 1.00 69.88 80 LEU A C 1
ATOM 587 O O . LEU A 1 80 ? 4.804 7.889 -21.835 1.00 69.88 80 LEU A O 1
ATOM 591 N N . ASN A 1 81 ? 6.175 9.672 -21.860 1.00 66.44 81 ASN A N 1
ATOM 592 C CA . ASN A 1 81 ? 7.198 9.064 -21.017 1.00 66.44 81 ASN A CA 1
ATOM 593 C C . ASN A 1 81 ? 6.791 9.196 -19.542 1.00 66.44 81 ASN A C 1
ATOM 595 O O . ASN A 1 81 ? 7.278 10.063 -18.821 1.00 66.44 81 ASN A O 1
ATOM 599 N N . VAL A 1 82 ? 5.820 8.384 -19.113 1.00 65.25 82 VAL A N 1
ATOM 600 C CA . VAL A 1 82 ? 5.431 8.308 -17.701 1.00 65.25 82 VAL A CA 1
ATOM 601 C C . VAL A 1 82 ? 6.566 7.622 -16.953 1.00 65.25 82 VAL A C 1
ATOM 603 O O . VAL A 1 82 ? 6.722 6.401 -17.033 1.00 65.25 82 VAL A O 1
ATOM 606 N N . GLN A 1 83 ? 7.363 8.420 -16.246 1.00 67.62 83 GLN A N 1
ATOM 607 C CA . GLN A 1 83 ? 8.330 7.929 -15.276 1.00 67.62 83 GLN A CA 1
ATOM 608 C C . GLN A 1 83 ? 7.551 7.477 -14.039 1.00 67.62 83 GLN A C 1
ATOM 610 O O . GLN A 1 83 ? 7.305 8.241 -13.111 1.00 67.62 83 GLN A O 1
ATOM 615 N N . TYR A 1 84 ? 7.049 6.249 -14.106 1.00 68.75 84 TYR A N 1
ATOM 616 C CA . TYR A 1 84 ? 6.370 5.591 -13.003 1.00 68.75 84 TYR A CA 1
ATOM 617 C C . TYR A 1 84 ? 7.439 4.854 -12.197 1.00 68.75 84 TYR A C 1
ATOM 619 O O . TYR A 1 84 ? 7.910 3.801 -12.617 1.00 68.75 84 TYR A O 1
ATOM 627 N N . ASP A 1 85 ? 7.898 5.479 -11.113 1.00 75.12 85 ASP A N 1
ATOM 628 C CA . ASP A 1 85 ? 8.808 4.846 -10.159 1.00 75.12 85 ASP A CA 1
ATOM 629 C C . ASP A 1 85 ? 7.994 3.922 -9.245 1.00 75.12 85 ASP A C 1
ATOM 631 O O . ASP A 1 85 ? 7.282 4.374 -8.341 1.00 75.12 85 ASP A O 1
ATOM 635 N N . ASP A 1 86 ? 8.098 2.620 -9.507 1.00 71.69 86 ASP A N 1
ATOM 636 C CA . ASP A 1 86 ? 7.386 1.564 -8.786 1.00 71.69 86 ASP A CA 1
ATOM 637 C C . ASP A 1 86 ? 7.643 1.608 -7.276 1.00 71.69 86 ASP A C 1
ATOM 639 O O . ASP A 1 86 ? 6.751 1.293 -6.483 1.00 71.69 86 ASP A O 1
ATOM 643 N N . SER A 1 87 ? 8.844 2.030 -6.868 1.00 71.25 87 SER A N 1
ATOM 644 C CA . SER A 1 87 ? 9.228 2.068 -5.459 1.00 71.25 87 SER A CA 1
ATOM 645 C C . SER A 1 87 ? 8.455 3.153 -4.720 1.00 71.25 87 SER A C 1
ATOM 647 O O . SER A 1 87 ? 7.901 2.907 -3.648 1.00 71.25 87 SER A O 1
ATOM 649 N N . PHE A 1 88 ? 8.380 4.352 -5.300 1.00 78.38 88 PHE A N 1
ATOM 650 C CA . PHE A 1 88 ? 7.690 5.487 -4.692 1.00 78.38 88 PHE A CA 1
ATOM 651 C C . PHE A 1 88 ? 6.177 5.269 -4.620 1.00 78.38 88 PHE A C 1
ATOM 653 O O . PHE A 1 88 ? 5.555 5.549 -3.592 1.00 78.38 88 PHE A O 1
ATOM 660 N N . VAL A 1 89 ? 5.590 4.719 -5.685 1.00 83.06 89 VAL A N 1
ATOM 661 C CA . VAL A 1 89 ? 4.144 4.483 -5.734 1.00 83.06 89 VAL A CA 1
ATOM 662 C C . VAL A 1 89 ? 3.721 3.435 -4.712 1.00 83.06 89 VAL A C 1
ATOM 664 O O . VAL A 1 89 ? 2.748 3.656 -3.998 1.00 83.06 89 VAL A O 1
ATOM 667 N N . LEU A 1 90 ? 4.485 2.352 -4.548 1.00 81.38 90 LEU A N 1
ATOM 668 C CA . LEU A 1 90 ? 4.156 1.324 -3.560 1.00 81.38 90 LEU A CA 1
ATOM 669 C C . LEU A 1 90 ? 4.183 1.860 -2.121 1.00 81.38 90 LEU A C 1
ATOM 671 O O . LEU A 1 90 ? 3.351 1.478 -1.299 1.00 81.38 90 LEU A O 1
ATOM 675 N N . PHE A 1 91 ? 5.106 2.772 -1.811 1.00 81.62 91 PHE A N 1
ATOM 676 C CA . PHE A 1 91 ? 5.143 3.434 -0.508 1.00 81.62 91 PHE A CA 1
ATOM 677 C C . PHE A 1 91 ? 3.935 4.335 -0.259 1.00 81.62 91 PHE A C 1
ATOM 679 O O . PHE A 1 91 ? 3.374 4.312 0.839 1.00 81.62 91 PHE A O 1
ATOM 686 N N . ILE A 1 92 ? 3.537 5.115 -1.265 1.00 87.19 92 ILE A N 1
ATOM 687 C CA . ILE A 1 92 ? 2.343 5.961 -1.186 1.00 87.19 92 ILE A CA 1
ATOM 688 C C . ILE A 1 92 ? 1.095 5.096 -1.027 1.00 87.19 92 ILE A C 1
ATOM 690 O O . ILE A 1 92 ? 0.283 5.363 -0.144 1.00 87.19 92 ILE A O 1
ATOM 694 N N . ASP A 1 93 ? 0.962 4.044 -1.833 1.00 88.19 93 ASP A N 1
ATOM 695 C CA . ASP A 1 93 ? -0.182 3.138 -1.787 1.00 88.19 93 ASP A CA 1
ATOM 696 C C . ASP A 1 93 ? -0.293 2.456 -0.423 1.00 88.19 93 ASP A C 1
ATOM 698 O O . ASP A 1 93 ? -1.386 2.386 0.141 1.00 88.19 93 ASP A O 1
ATOM 702 N N . LEU A 1 94 ? 0.830 2.007 0.149 1.00 84.56 94 LEU A N 1
ATOM 703 C CA . LEU A 1 94 ? 0.860 1.432 1.491 1.00 84.56 94 LEU A CA 1
ATOM 704 C C . LEU A 1 94 ? 0.399 2.453 2.545 1.00 84.56 94 LEU A C 1
ATOM 706 O O . LEU A 1 94 ? -0.458 2.124 3.364 1.00 84.56 94 LEU A O 1
ATOM 710 N N . ALA A 1 95 ? 0.927 3.681 2.516 1.00 87.56 95 ALA A N 1
ATOM 711 C CA . ALA A 1 95 ? 0.554 4.732 3.464 1.00 87.56 95 ALA A CA 1
ATOM 712 C C . ALA A 1 95 ? -0.939 5.087 3.364 1.00 87.56 95 ALA A C 1
ATOM 714 O O . ALA A 1 95 ? -1.655 5.055 4.365 1.00 87.56 95 ALA A O 1
ATOM 715 N N . LEU A 1 96 ? -1.434 5.324 2.145 1.00 90.56 96 LEU A N 1
ATOM 716 C CA . LEU A 1 96 ? -2.839 5.642 1.899 1.00 90.56 96 LEU A CA 1
ATOM 717 C C . LEU A 1 96 ? -3.758 4.500 2.333 1.00 90.56 96 LEU A C 1
ATOM 719 O O . LEU A 1 96 ? -4.762 4.743 2.998 1.00 90.56 96 LEU A O 1
ATOM 723 N N . CYS A 1 97 ? -3.430 3.251 1.998 1.00 90.06 97 CYS A N 1
ATOM 724 C CA . CYS A 1 97 ? -4.258 2.111 2.383 1.00 90.06 97 CYS A CA 1
ATOM 725 C C . CYS A 1 97 ? -4.364 1.968 3.905 1.00 90.06 97 CYS A C 1
ATOM 727 O O . CYS A 1 97 ? -5.448 1.666 4.407 1.00 90.06 97 CYS A O 1
ATOM 729 N N . VAL A 1 98 ? -3.274 2.204 4.642 1.00 86.50 98 VAL A N 1
ATOM 730 C CA . VAL A 1 98 ? -3.273 2.179 6.113 1.00 86.50 98 VAL A CA 1
ATOM 731 C C . VAL A 1 98 ? -4.134 3.311 6.678 1.00 86.50 98 VAL A C 1
ATOM 733 O O . VAL A 1 98 ? -5.007 3.039 7.506 1.00 86.50 98 VAL A O 1
ATOM 736 N N . ASP A 1 99 ? -3.961 4.542 6.194 1.00 89.75 99 ASP A N 1
ATOM 737 C CA . ASP A 1 99 ? -4.719 5.711 6.658 1.00 89.75 99 ASP A CA 1
ATOM 738 C C . ASP A 1 99 ? -6.224 5.555 6.397 1.00 89.75 99 ASP A C 1
ATOM 740 O O . ASP A 1 99 ? -7.049 5.741 7.298 1.00 89.75 99 ASP A O 1
ATOM 744 N N . TYR A 1 100 ? -6.598 5.135 5.184 1.00 89.25 100 TYR A N 1
ATOM 745 C CA . TYR A 1 100 ? -7.995 4.888 4.829 1.00 89.25 100 TYR A CA 1
ATOM 746 C C . TYR A 1 100 ? -8.598 3.736 5.631 1.00 89.25 100 TYR A C 1
ATOM 748 O O . TYR A 1 100 ? -9.752 3.832 6.056 1.00 89.25 100 TYR A O 1
ATOM 756 N N . ALA A 1 101 ? -7.842 2.663 5.880 1.00 88.38 101 ALA A N 1
ATOM 757 C CA . ALA A 1 101 ? -8.315 1.562 6.711 1.00 88.38 101 ALA A CA 1
ATOM 758 C C . ALA A 1 101 ? -8.555 2.014 8.159 1.00 88.38 101 ALA A C 1
ATOM 760 O O . ALA A 1 101 ? -9.609 1.709 8.720 1.00 88.38 101 ALA A O 1
ATOM 761 N N . LEU A 1 102 ? -7.627 2.769 8.756 1.00 86.12 102 LEU A N 1
ATOM 762 C CA . LEU A 1 102 ? -7.791 3.316 10.107 1.00 86.12 102 LEU A CA 1
ATOM 763 C C . LEU A 1 102 ? -9.011 4.233 10.194 1.00 86.12 102 LEU A C 1
ATOM 765 O O . LEU A 1 102 ? -9.826 4.084 11.110 1.00 86.12 102 LEU A O 1
ATOM 769 N N . PHE A 1 103 ? -9.179 5.134 9.225 1.00 89.50 103 PHE A N 1
ATOM 770 C CA . PHE A 1 103 ? -10.331 6.027 9.173 1.00 89.50 103 PHE A CA 1
ATOM 771 C C . PHE A 1 103 ? -11.645 5.247 9.058 1.00 89.50 103 PHE A C 1
ATOM 773 O O . PHE A 1 103 ? -12.566 5.465 9.849 1.00 89.50 103 PHE A O 1
ATOM 780 N N . PHE A 1 104 ? -11.715 4.297 8.122 1.00 89.56 104 PHE A N 1
ATOM 781 C CA . PHE A 1 104 ? -12.897 3.471 7.891 1.00 89.56 104 PHE A CA 1
ATOM 782 C C . PHE A 1 104 ? -13.296 2.683 9.142 1.00 89.56 104 PHE A C 1
ATOM 784 O O . PHE A 1 104 ? -14.451 2.739 9.568 1.00 89.56 104 PHE A O 1
ATOM 791 N N . TRP A 1 105 ? -12.345 1.989 9.773 1.00 86.38 105 TRP A N 1
ATOM 792 C CA . TRP A 1 105 ? -12.627 1.178 10.958 1.00 86.38 105 TRP A CA 1
ATOM 793 C C . TRP A 1 105 ? -13.010 2.018 12.172 1.00 86.38 105 TRP A C 1
ATOM 795 O O . TRP A 1 105 ? -13.927 1.638 12.901 1.00 86.38 105 TRP A O 1
ATOM 805 N N . THR A 1 106 ? -12.367 3.171 12.364 1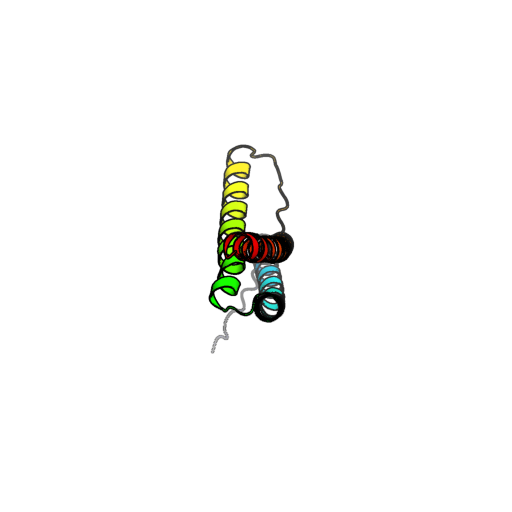.00 87.25 106 THR A N 1
ATOM 806 C CA . THR A 1 106 ? -12.726 4.115 13.431 1.00 87.25 106 THR A CA 1
ATOM 807 C C . THR A 1 106 ? -14.166 4.594 13.260 1.00 87.25 106 THR A C 1
ATOM 809 O O . THR A 1 106 ? -14.961 4.544 14.200 1.00 87.25 106 THR A O 1
ATOM 812 N N . ARG A 1 107 ? -14.546 4.977 12.034 1.00 89.75 107 ARG A N 1
ATOM 813 C CA . ARG A 1 107 ? -15.923 5.370 11.704 1.00 89.75 107 ARG A CA 1
ATOM 814 C C . ARG A 1 107 ? -16.914 4.232 11.912 1.00 89.75 107 ARG A C 1
ATOM 816 O O . ARG A 1 107 ? -17.987 4.463 12.461 1.00 89.75 107 ARG A O 1
ATOM 823 N N . PHE A 1 108 ? -16.554 3.018 11.507 1.00 88.38 108 PHE A N 1
ATOM 824 C CA . PHE A 1 108 ? -17.404 1.841 11.658 1.00 88.38 108 PHE A CA 1
ATOM 825 C C . PHE A 1 108 ? -17.690 1.516 13.130 1.00 88.38 108 PHE A C 1
ATOM 827 O O . PHE A 1 108 ? -18.834 1.240 13.482 1.00 88.38 108 PHE A O 1
ATOM 834 N N . ILE A 1 109 ? -16.674 1.581 14.000 1.00 87.19 109 ILE A N 1
ATOM 835 C CA . ILE A 1 109 ? -16.852 1.391 15.447 1.00 87.19 109 ILE A CA 1
ATOM 836 C C . ILE A 1 109 ? -17.778 2.472 16.016 1.00 87.19 109 ILE A C 1
ATOM 838 O O . ILE A 1 109 ? -18.698 2.151 16.764 1.00 87.19 109 ILE A O 1
ATOM 842 N N . HIS A 1 110 ? -17.561 3.733 15.634 1.00 89.31 110 HIS A N 1
ATOM 843 C CA . HIS A 1 110 ? -18.357 4.860 16.123 1.00 89.31 110 HIS A CA 1
ATOM 844 C C . HIS A 1 110 ? -19.833 4.758 15.733 1.00 89.31 110 HIS A C 1
ATOM 846 O O . HIS A 1 110 ? -20.707 4.969 16.567 1.00 89.31 110 HIS A O 1
ATOM 852 N N . GLU A 1 111 ? -20.130 4.415 14.477 1.00 91.62 111 GLU A N 1
ATOM 853 C CA . GLU A 1 111 ? -21.516 4.248 14.025 1.00 91.62 111 GLU A CA 1
ATOM 854 C C . GLU A 1 111 ? -22.173 3.007 14.643 1.00 91.62 111 GLU A C 1
ATOM 856 O O . GLU A 1 111 ? -23.329 3.077 15.050 1.00 91.62 111 GLU A O 1
ATOM 861 N N . ARG A 1 112 ? -21.441 1.898 14.825 1.00 87.62 112 ARG A N 1
ATOM 862 C CA . ARG A 1 112 ? -21.974 0.739 15.559 1.00 87.62 112 ARG A CA 1
ATOM 863 C C . ARG A 1 112 ? -22.359 1.081 16.995 1.00 87.62 112 ARG A C 1
ATOM 865 O O . ARG A 1 112 ? -23.446 0.715 17.421 1.00 87.62 112 ARG A O 1
ATOM 872 N N . ALA A 1 113 ? -21.504 1.807 17.712 1.00 89.38 113 ALA A N 1
ATOM 873 C CA . ALA A 1 113 ? -21.770 2.189 19.097 1.00 89.38 113 ALA A CA 1
ATOM 874 C C . ALA A 1 113 ? -23.019 3.078 19.246 1.00 89.38 113 ALA A C 1
ATOM 876 O O . ALA A 1 113 ? -23.683 3.029 20.277 1.00 89.38 113 ALA A O 1
ATOM 877 N N . LYS A 1 114 ? -23.366 3.873 18.224 1.00 89.88 114 LYS A N 1
ATOM 878 C CA . LYS A 1 114 ? -24.583 4.701 18.223 1.00 89.88 114 LYS A CA 1
ATOM 879 C C . LYS A 1 114 ? -25.878 3.912 18.028 1.00 89.88 114 LYS A C 1
ATOM 881 O O . LYS A 1 114 ? -26.919 4.396 18.447 1.00 89.88 114 LYS A O 1
ATOM 886 N N . HIS A 1 115 ? -25.826 2.766 17.352 1.00 79.88 115 HIS A N 1
ATOM 887 C CA . HIS A 1 115 ? -27.005 1.962 17.006 1.00 79.88 115 HIS A CA 1
ATOM 888 C C . HIS A 1 115 ? -27.255 0.787 17.968 1.00 79.88 115 HIS A C 1
ATOM 890 O O . HIS A 1 115 ? -28.222 0.052 17.786 1.00 79.88 115 HIS A O 1
ATOM 896 N N . GLU A 1 116 ? -26.387 0.585 18.963 1.00 67.44 116 GLU A N 1
ATOM 897 C CA . GLU A 1 116 ? -26.535 -0.445 20.005 1.00 67.44 116 GLU A CA 1
ATOM 898 C C . GLU A 1 116 ? -27.282 0.061 21.266 1.00 67.44 116 GLU A C 1
ATOM 900 O O . GLU A 1 116 ? -27.437 -0.700 22.221 1.00 67.44 116 GLU A O 1
ATOM 905 N N . TYR A 1 117 ? -27.789 1.303 21.249 1.00 48.50 117 TYR A N 1
ATOM 906 C CA . TYR A 1 117 ? -28.719 1.886 22.234 1.00 48.50 117 TYR A CA 1
ATOM 907 C C . TYR A 1 117 ? -30.044 2.267 21.566 1.00 48.50 117 TYR A C 1
ATOM 909 O O . TYR A 1 117 ? -31.069 2.276 22.284 1.00 48.50 117 TYR A O 1
#

pLDDT: mean 78.51, std 11.39, range [42.38, 91.62]

Organism: NCBI:txid73915

Sequence (117 aa):
SAGPLRVSLGGPESVAGASMDAELKSMMRHAYIAVPVSCLLLWLFVGNIFRVFTPVVCMIAAYVTGQATVGVTKRFCKGLNVQYDDSFVLFIDLALCVDYALFFWTRFIHERAKHEY